Protein AF-A0A9J5WPG2-F1 (afdb_monomer_lite)

InterPro domains:
  IPR036691 Endonuclease/exonuclease/phosphatase superfamily [SSF56219] (7-131)

Foldseek 3Di:
DKDWDKDDDDPPDDIDIDIDRPVFWDKDWDDDDPFKTWIWIAGPVDRDIDIDIDGRADPDPVRCLVVLQVLQQVLCVVVVHPRGDQPPPDDPSPVSSCVNSVWDQDDDDDDPADDFDDPVRPDGHHDDTDTDDDDPPDPPDDD

Sequence (143 aa):
MGKGVAFGSVGSSGGILILWDKRVWEGELVESGEQCITCKLTCLDQNLTWYLTIVYAKCKRMERRDLWCELGAMRSLCEGKNKLFINQWGMPEFSNCIEEVELIDPPFFGQSFTWRRGENHTTTSRIDRIMLFFSMGGTLHPH

Organism: Solanum commersonii (NCBI:txid4109)

Structure (mmCIF, N/CA/C/O backbone):
data_AF-A0A9J5WPG2-F1
#
_entry.id   AF-A0A9J5WPG2-F1
#
loop_
_atom_site.group_PDB
_atom_site.id
_atom_site.type_symbol
_atom_site.label_atom_id
_atom_site.label_alt_id
_atom_site.label_comp_id
_atom_site.label_asym_id
_atom_site.label_entity_id
_atom_site.label_seq_id
_atom_site.pdbx_PDB_ins_code
_atom_site.Cartn_x
_atom_site.Cartn_y
_atom_site.Cartn_z
_atom_site.occupancy
_atom_site.B_iso_or_equiv
_atom_site.auth_seq_id
_atom_site.auth_comp_id
_atom_site.auth_asym_id
_atom_site.auth_atom_id
_atom_site.pdbx_PDB_model_num
ATOM 1 N N . MET A 1 1 ? -22.901 -10.376 0.281 1.00 55.12 1 MET A N 1
ATOM 2 C CA . MET A 1 1 ? -22.510 -9.498 -0.846 1.00 55.12 1 MET A CA 1
ATOM 3 C C . MET A 1 1 ? -21.309 -8.689 -0.386 1.00 55.12 1 MET A C 1
ATOM 5 O O . MET A 1 1 ? -21.449 -8.028 0.635 1.00 55.12 1 MET A O 1
ATOM 9 N N . GLY A 1 2 ? -20.149 -8.825 -1.034 1.00 76.75 2 GLY A N 1
ATOM 10 C CA . GLY A 1 2 ? -18.912 -8.142 -0.626 1.00 76.75 2 GLY A CA 1
ATOM 11 C C . GLY A 1 2 ? -18.973 -6.621 -0.816 1.00 76.75 2 GLY A C 1
ATOM 12 O O . GLY A 1 2 ? -19.859 -6.121 -1.512 1.00 76.75 2 GLY A O 1
ATOM 13 N N . LYS A 1 3 ? -18.054 -5.900 -0.171 1.00 85.31 3 LYS A N 1
ATOM 14 C CA . LYS A 1 3 ? -17.727 -4.489 -0.447 1.00 85.31 3 LYS A CA 1
ATOM 15 C C . LYS A 1 3 ? -16.276 -4.419 -0.935 1.00 85.31 3 LYS A C 1
ATOM 17 O O . LYS A 1 3 ? -15.525 -5.377 -0.753 1.00 85.31 3 LYS A O 1
ATOM 22 N N . GLY A 1 4 ? -15.899 -3.322 -1.580 1.00 82.06 4 GLY A N 1
ATOM 23 C CA . GLY A 1 4 ? -14.547 -3.175 -2.097 1.00 82.06 4 GLY A CA 1
ATOM 24 C C . GLY A 1 4 ? -14.185 -1.760 -2.510 1.00 82.06 4 GLY A C 1
ATOM 25 O O . GLY A 1 4 ? -15.064 -0.926 -2.721 1.00 82.06 4 GLY A O 1
ATOM 26 N N . VAL A 1 5 ? -12.882 -1.535 -2.655 1.00 80.50 5 VAL A N 1
ATOM 27 C CA . VAL A 1 5 ? -12.272 -0.332 -3.231 1.00 80.50 5 VAL A CA 1
ATOM 28 C C . VAL A 1 5 ? -11.427 -0.767 -4.417 1.00 80.50 5 VAL A C 1
ATOM 30 O O . VAL A 1 5 ? -10.669 -1.732 -4.329 1.00 80.50 5 VAL A O 1
ATOM 33 N N . ALA A 1 6 ? -11.569 -0.061 -5.532 1.00 77.25 6 ALA A N 1
ATOM 34 C CA . ALA A 1 6 ? -10.796 -0.290 -6.740 1.00 77.25 6 ALA A CA 1
ATOM 35 C C . ALA A 1 6 ? -10.045 0.986 -7.111 1.00 77.25 6 ALA A C 1
ATOM 37 O O . ALA A 1 6 ? -10.608 2.077 -7.026 1.00 77.25 6 ALA A O 1
ATOM 38 N N . PHE A 1 7 ? -8.813 0.837 -7.581 1.00 73.25 7 PHE A N 1
ATOM 39 C CA . PHE A 1 7 ? -8.094 1.899 -8.266 1.00 73.25 7 PHE A CA 1
ATOM 40 C C . PHE A 1 7 ? -8.019 1.567 -9.750 1.00 73.25 7 PHE A C 1
ATOM 42 O O . PHE A 1 7 ? -7.533 0.502 -10.149 1.00 73.25 7 PHE A O 1
ATOM 49 N N . GLY A 1 8 ? -8.576 2.473 -10.552 1.00 59.66 8 GLY A N 1
ATOM 50 C CA . GLY A 1 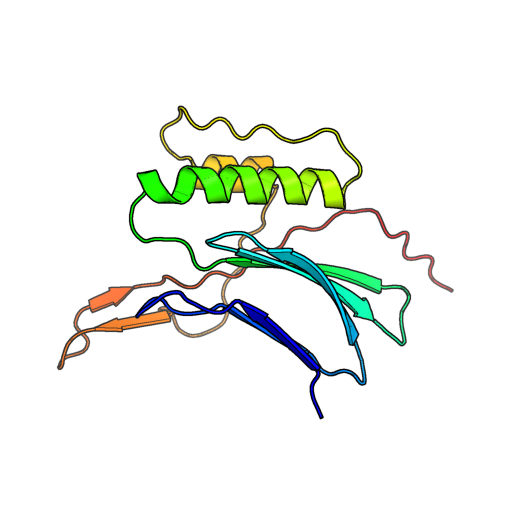8 ? -8.612 2.355 -12.001 1.00 59.66 8 GLY A CA 1
ATOM 51 C C . GLY A 1 8 ? -7.230 2.562 -12.604 1.00 59.66 8 GLY A C 1
ATOM 52 O O . GLY A 1 8 ? -6.426 3.348 -12.110 1.00 59.66 8 GLY A O 1
ATOM 53 N N . SER A 1 9 ? -6.960 1.857 -13.691 1.00 59.91 9 SER A N 1
ATOM 54 C CA . SER A 1 9 ? -5.743 2.026 -14.466 1.00 59.91 9 SER A CA 1
ATOM 55 C C . SER A 1 9 ? -5.929 3.018 -15.614 1.00 59.91 9 SER A C 1
ATOM 57 O O . SER A 1 9 ? -7.028 3.185 -16.146 1.00 59.91 9 SER A O 1
ATOM 59 N N . VAL A 1 10 ? -4.840 3.675 -16.024 1.00 57.34 10 VAL A N 1
ATOM 60 C CA . VAL A 1 10 ? -4.807 4.472 -17.259 1.00 57.34 10 VAL A CA 1
ATOM 61 C C . VAL A 1 10 ? -4.184 3.610 -18.359 1.00 57.34 10 VAL A C 1
ATOM 63 O O . VAL A 1 10 ? -3.008 3.239 -18.291 1.00 57.34 10 VAL A O 1
ATOM 66 N N . GLY A 1 11 ? -4.975 3.262 -19.376 1.00 62.22 11 GLY A N 1
ATOM 67 C CA . GLY A 1 11 ? -4.542 2.416 -20.496 1.00 62.22 11 GLY A CA 1
ATOM 68 C C . GLY A 1 11 ? -4.475 0.921 -20.145 1.00 62.22 11 GLY A C 1
ATOM 69 O O . GLY A 1 11 ? -5.355 0.398 -19.475 1.00 62.22 11 GLY A O 1
ATOM 70 N N . SER A 1 12 ? -3.437 0.215 -20.609 1.00 50.12 12 SER A N 1
ATOM 71 C CA . SER A 1 12 ? -3.246 -1.241 -20.424 1.00 50.12 12 SER A CA 1
ATOM 72 C C . SER A 1 12 ? -2.613 -1.639 -19.081 1.00 50.12 12 SER A C 1
ATOM 74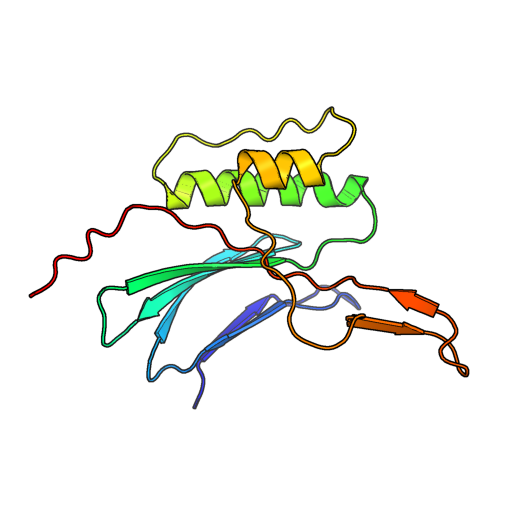 O O . SER A 1 12 ? -2.180 -2.781 -18.917 1.00 50.12 12 SER A O 1
ATOM 76 N N . SER A 1 13 ? -2.480 -0.702 -18.140 1.00 59.81 13 SER A N 1
ATOM 77 C CA . SER A 1 13 ? -1.914 -0.981 -16.819 1.00 59.81 13 SER A CA 1
ATOM 78 C C . SER A 1 13 ? -2.924 -1.778 -15.974 1.00 59.81 13 SER A C 1
ATOM 80 O O . SER A 1 13 ? -4.132 -1.616 -16.114 1.00 59.81 13 SER A O 1
ATOM 82 N N . GLY A 1 14 ? -2.458 -2.728 -15.161 1.00 66.50 14 GLY A N 1
ATOM 83 C CA . GLY A 1 14 ? -3.323 -3.474 -14.240 1.00 66.50 14 GLY A CA 1
ATOM 84 C C . GLY A 1 14 ? -3.768 -2.576 -13.083 1.00 66.50 14 GLY A C 1
ATOM 85 O O . GLY A 1 14 ? -2.968 -1.785 -12.595 1.00 66.50 14 GLY A O 1
ATOM 86 N N . GLY A 1 15 ? -5.035 -2.667 -12.675 1.00 76.69 15 GLY A N 1
ATOM 87 C CA . GLY A 1 15 ? -5.567 -1.951 -11.510 1.00 76.69 15 GLY A CA 1
ATOM 88 C C . GLY A 1 15 ? -5.456 -2.774 -10.226 1.00 76.69 15 GLY A C 1
ATOM 89 O O . GLY A 1 15 ? -5.344 -4.001 -10.272 1.00 76.69 15 GLY A O 1
ATOM 90 N N . ILE A 1 16 ? -5.520 -2.103 -9.076 1.00 82.44 16 ILE A N 1
ATOM 91 C CA . ILE A 1 16 ? -5.552 -2.755 -7.762 1.00 82.44 16 ILE A CA 1
ATOM 92 C C . ILE A 1 16 ? -7.006 -2.803 -7.280 1.00 82.44 16 ILE A C 1
ATOM 94 O O . ILE A 1 16 ? -7.712 -1.795 -7.302 1.00 82.44 16 ILE A O 1
ATOM 98 N N . LEU A 1 17 ? -7.452 -3.977 -6.832 1.00 82.88 17 LEU A N 1
ATOM 99 C CA . LEU A 1 17 ? -8.781 -4.190 -6.262 1.00 82.88 17 LEU A CA 1
ATOM 100 C C . LEU A 1 17 ? -8.652 -4.811 -4.871 1.00 82.88 17 LEU A C 1
ATOM 102 O O . LEU A 1 17 ? -8.034 -5.861 -4.710 1.00 82.88 17 LEU A O 1
ATOM 106 N N . ILE A 1 18 ? -9.291 -4.185 -3.886 1.00 84.62 18 ILE A N 1
ATOM 107 C CA . ILE A 1 18 ? -9.411 -4.690 -2.520 1.00 84.62 18 ILE A CA 1
ATOM 108 C C . ILE A 1 18 ? -10.875 -5.044 -2.285 1.00 84.62 18 ILE A C 1
ATOM 110 O O . ILE A 1 18 ? -11.755 -4.198 -2.434 1.00 84.62 18 ILE A O 1
ATOM 114 N N . LEU A 1 19 ? -11.138 -6.298 -1.922 1.00 87.56 19 LEU A N 1
ATOM 115 C CA . LEU A 1 19 ? -12.471 -6.803 -1.593 1.00 87.56 19 LEU A CA 1
ATOM 116 C C . LEU A 1 19 ? -12.482 -7.330 -0.163 1.00 87.56 19 LEU A C 1
ATOM 118 O O . LEU A 1 19 ? -11.529 -7.974 0.271 1.00 87.56 19 LEU A O 1
ATOM 122 N N . TRP A 1 20 ? -13.588 -7.119 0.541 1.00 89.50 20 TRP A N 1
ATOM 123 C CA . TRP A 1 20 ? -13.795 -7.666 1.877 1.00 89.50 20 TRP A CA 1
ATOM 124 C C . TRP A 1 20 ? -15.249 -8.089 2.105 1.00 89.50 20 TRP A C 1
ATOM 126 O O . TRP A 1 20 ? -16.190 -7.645 1.429 1.00 89.50 20 TRP A O 1
ATOM 136 N N . ASP A 1 21 ? -15.446 -8.973 3.084 1.00 90.62 21 ASP A N 1
ATOM 137 C CA . ASP A 1 21 ? -16.780 -9.344 3.538 1.00 90.62 21 ASP A CA 1
ATOM 138 C C . ASP A 1 21 ? -17.341 -8.255 4.453 1.00 90.62 21 ASP A C 1
ATOM 140 O O . ASP A 1 21 ? -16.947 -8.127 5.611 1.00 90.62 21 ASP A O 1
ATOM 144 N N . LYS A 1 22 ? -18.312 -7.498 3.937 1.00 91.75 22 LYS A N 1
ATOM 145 C CA . LYS A 1 22 ? -18.975 -6.405 4.662 1.00 91.75 22 LYS A CA 1
ATOM 146 C C . LYS A 1 22 ? -19.729 -6.837 5.923 1.00 91.75 22 LYS A C 1
ATOM 148 O O . LYS A 1 22 ? -20.245 -5.979 6.625 1.00 91.75 22 LYS A O 1
ATOM 153 N N . ARG A 1 23 ? -19.904 -8.145 6.134 1.00 91.38 23 ARG A N 1
ATOM 154 C CA . ARG A 1 23 ? -20.523 -8.702 7.344 1.00 91.38 23 ARG A CA 1
ATOM 155 C C . ARG A 1 23 ? -19.549 -8.772 8.513 1.00 91.38 23 ARG A C 1
ATOM 157 O O . ARG A 1 23 ? -20.003 -8.877 9.638 1.00 91.38 23 ARG A O 1
ATOM 164 N N . VAL A 1 24 ? -18.248 -8.754 8.228 1.00 90.75 24 VAL A N 1
ATOM 165 C CA . VAL A 1 24 ? -17.182 -8.909 9.226 1.00 90.75 24 VAL A CA 1
ATOM 166 C C . VAL A 1 24 ? -16.330 -7.648 9.303 1.00 90.75 24 VAL A C 1
ATOM 168 O O . VAL A 1 24 ? -15.881 -7.283 10.382 1.00 90.75 24 VAL A O 1
ATOM 171 N N . TRP A 1 25 ? -16.134 -6.962 8.174 1.00 91.44 25 TRP A N 1
ATOM 172 C CA . TRP A 1 25 ? -15.233 -5.820 8.072 1.00 91.44 25 TRP A CA 1
ATOM 173 C C . TRP A 1 25 ? -15.924 -4.585 7.502 1.00 91.44 25 TRP A C 1
ATOM 175 O O . TRP A 1 25 ? -16.615 -4.638 6.478 1.00 91.44 25 TRP A O 1
ATOM 185 N N . GLU A 1 26 ? -15.657 -3.447 8.123 1.00 91.75 26 GLU A N 1
ATOM 186 C CA . GLU A 1 26 ? -15.829 -2.130 7.533 1.00 91.75 26 GLU A CA 1
ATOM 187 C C . GLU A 1 26 ? -14.498 -1.666 6.943 1.00 91.75 26 GLU A C 1
ATOM 189 O O . GLU A 1 26 ? -13.463 -1.762 7.594 1.00 91.75 26 GLU A O 1
ATOM 194 N N . GLY A 1 27 ? -14.519 -1.208 5.691 1.00 90.06 27 GLY A N 1
ATOM 195 C CA . GLY A 1 27 ? -13.318 -0.781 4.982 1.00 90.06 27 GLY A CA 1
ATOM 196 C C . GLY A 1 27 ? -13.406 0.676 4.561 1.00 90.06 27 GLY A C 1
ATOM 197 O O . GLY A 1 27 ? -14.414 1.096 3.991 1.00 90.06 27 GLY A O 1
ATOM 198 N N . GLU A 1 28 ? -12.335 1.415 4.818 1.00 90.88 28 GLU A N 1
ATOM 199 C CA . GLU A 1 28 ? -12.167 2.833 4.515 1.00 90.88 28 GLU A CA 1
ATOM 200 C C . GLU A 1 28 ? -10.893 3.015 3.679 1.00 90.88 28 GLU A C 1
ATOM 202 O O . GLU A 1 28 ? -9.834 2.487 4.021 1.00 90.88 28 GLU A O 1
ATOM 207 N N . LEU A 1 29 ? -10.983 3.732 2.557 1.00 89.75 29 LEU A N 1
ATOM 208 C CA . LEU A 1 29 ? -9.801 4.120 1.786 1.00 89.75 29 LEU A CA 1
ATOM 209 C C . LEU A 1 29 ? -9.034 5.186 2.572 1.00 89.75 29 LEU A C 1
ATOM 211 O O . LEU A 1 29 ? -9.596 6.230 2.884 1.00 89.75 29 LEU A O 1
ATOM 215 N N . VAL A 1 30 ? -7.762 4.918 2.862 1.00 88.50 30 VAL A N 1
ATOM 216 C CA . VAL A 1 30 ? -6.886 5.847 3.589 1.00 88.50 30 VAL A CA 1
ATOM 217 C C . VAL A 1 30 ? -6.033 6.636 2.612 1.00 88.50 30 VAL A C 1
ATOM 219 O O . VAL A 1 30 ? -6.002 7.855 2.683 1.00 88.50 30 VAL A O 1
ATOM 222 N N . GLU A 1 31 ? -5.375 5.937 1.688 1.00 85.69 31 GLU A N 1
ATOM 223 C CA . GLU A 1 31 ? -4.449 6.538 0.729 1.00 85.69 31 GLU A CA 1
ATOM 224 C C . GLU A 1 31 ? -4.505 5.767 -0.594 1.00 85.69 31 GLU A C 1
ATOM 226 O O . GLU A 1 31 ? -4.615 4.536 -0.605 1.00 85.69 31 GLU A O 1
ATOM 231 N N . SER A 1 32 ? -4.392 6.477 -1.715 1.00 86.19 32 SER A N 1
ATOM 232 C CA . SER A 1 32 ? -4.196 5.877 -3.037 1.00 86.19 32 SER A CA 1
ATOM 233 C C . SER A 1 32 ? -2.998 6.518 -3.730 1.00 86.19 32 SER A C 1
ATOM 235 O O . SER A 1 32 ? -3.041 7.707 -4.049 1.00 86.19 32 SER A O 1
ATOM 237 N N . GLY A 1 33 ? -1.963 5.722 -3.981 1.00 82.94 33 GLY A N 1
ATOM 238 C CA . GLY A 1 33 ? -0.801 6.088 -4.783 1.00 82.94 33 GLY A CA 1
ATOM 239 C C . GLY A 1 33 ? -0.875 5.504 -6.194 1.00 82.94 33 GLY A C 1
ATOM 240 O O . GLY A 1 33 ? -1.806 4.784 -6.554 1.00 82.94 33 GLY A O 1
ATOM 241 N N . GLU A 1 34 ? 0.143 5.774 -7.010 1.00 83.25 34 GLU A N 1
ATOM 242 C CA . GLU A 1 34 ? 0.202 5.248 -8.386 1.00 83.25 34 GLU A CA 1
ATOM 243 C C . GLU A 1 34 ? 0.450 3.727 -8.417 1.00 83.25 34 GLU A C 1
ATOM 245 O O . GLU A 1 34 ? 0.038 3.026 -9.341 1.00 83.25 34 GLU A O 1
ATOM 250 N N . GLN A 1 35 ? 1.154 3.217 -7.405 1.00 84.81 35 GLN A N 1
ATOM 251 C CA . GLN A 1 35 ? 1.593 1.823 -7.305 1.00 84.81 35 GLN A CA 1
ATOM 252 C C . GLN A 1 35 ? 1.059 1.128 -6.052 1.00 84.81 35 GLN A C 1
ATOM 254 O O . GLN A 1 35 ? 1.396 -0.035 -5.823 1.00 84.81 35 GLN A O 1
ATOM 259 N N . CYS A 1 36 ? 0.253 1.804 -5.228 1.00 85.75 36 CYS A N 1
ATOM 260 C CA . CYS A 1 36 ? -0.307 1.217 -4.019 1.00 85.75 36 CYS A CA 1
ATOM 261 C C . CYS A 1 36 ? -1.686 1.780 -3.647 1.00 85.75 36 CYS A C 1
ATOM 263 O O . CYS A 1 36 ? -2.031 2.907 -3.983 1.00 85.75 36 CYS A O 1
ATOM 265 N N . ILE A 1 37 ? -2.478 0.988 -2.926 1.00 86.88 37 ILE A N 1
ATOM 266 C CA . ILE A 1 37 ? -3.690 1.437 -2.230 1.00 86.88 37 ILE A CA 1
ATOM 267 C C . ILE A 1 37 ? -3.563 1.014 -0.778 1.00 86.88 37 ILE A C 1
ATOM 269 O O . ILE A 1 37 ? -3.272 -0.153 -0.519 1.00 86.88 37 ILE A O 1
ATOM 273 N N . THR A 1 38 ? -3.863 1.916 0.152 1.00 87.19 38 THR A N 1
ATOM 274 C CA . THR A 1 38 ? -4.012 1.580 1.566 1.00 87.19 38 THR A CA 1
ATOM 275 C C . THR A 1 38 ? -5.456 1.727 2.020 1.00 87.19 38 THR A C 1
ATOM 277 O O . THR A 1 38 ? -6.049 2.799 1.912 1.00 87.19 38 THR A O 1
ATOM 280 N N . CYS A 1 39 ? -6.011 0.655 2.580 1.00 89.44 39 CYS A N 1
ATOM 281 C CA . CYS A 1 39 ? -7.322 0.644 3.214 1.00 89.44 39 CYS A CA 1
ATOM 282 C C . CYS A 1 39 ? -7.200 0.337 4.705 1.00 89.44 39 CYS A C 1
ATOM 284 O O . CYS A 1 39 ? -6.471 -0.565 5.107 1.00 89.44 39 CYS A O 1
ATOM 286 N N . LYS A 1 40 ? -7.972 1.042 5.523 1.00 89.12 40 LYS A N 1
ATOM 287 C CA . LYS A 1 40 ? -8.221 0.688 6.916 1.00 89.12 40 LYS A CA 1
ATOM 288 C C . LYS A 1 40 ? -9.383 -0.297 6.957 1.00 89.12 40 LYS A C 1
ATOM 290 O O . LYS A 1 40 ? -10.433 -0.026 6.385 1.00 89.12 40 LYS A O 1
ATOM 295 N N . LEU A 1 41 ? -9.186 -1.435 7.607 1.00 89.06 41 LEU A N 1
ATOM 296 C CA . LEU A 1 41 ? -10.186 -2.475 7.815 1.00 89.06 41 LEU A CA 1
ATOM 297 C C . LEU A 1 41 ? -10.472 -2.584 9.312 1.00 89.06 41 LEU A C 1
ATOM 299 O O . LEU A 1 41 ? -9.595 -2.950 10.090 1.00 89.06 41 LEU A O 1
ATOM 303 N N . THR A 1 42 ? -11.701 -2.286 9.710 1.00 90.75 42 THR A N 1
ATOM 304 C CA . THR A 1 42 ? -12.171 -2.375 11.095 1.00 90.75 42 THR A CA 1
ATOM 305 C C . THR A 1 42 ? -13.115 -3.562 11.216 1.00 90.75 42 THR A C 1
ATOM 307 O O . THR A 1 42 ? -14.066 -3.678 10.442 1.00 90.75 42 THR A O 1
ATOM 310 N N . CYS A 1 43 ? -12.849 -4.469 12.152 1.00 90.44 43 CYS A N 1
ATOM 311 C CA . CYS A 1 43 ? -13.749 -5.581 12.426 1.00 90.44 43 CYS A CA 1
ATOM 312 C C . CYS A 1 43 ? -15.040 -5.040 13.057 1.00 90.44 43 CYS A C 1
ATOM 314 O O . CYS A 1 43 ? -14.997 -4.149 13.901 1.00 90.44 43 CYS A O 1
ATOM 316 N N . LEU A 1 44 ? -16.195 -5.553 12.638 1.00 88.75 44 LEU A N 1
ATOM 317 C CA . LEU A 1 44 ? -17.487 -5.118 13.178 1.00 88.75 44 LEU A CA 1
ATOM 318 C C . LEU A 1 44 ? -17.745 -5.691 14.577 1.00 88.75 44 LEU A C 1
ATOM 320 O O . LEU A 1 44 ? -18.346 -5.024 15.416 1.00 88.75 44 LEU A O 1
ATOM 324 N N . ASP A 1 45 ? -17.262 -6.909 14.828 1.00 87.50 45 ASP A N 1
ATOM 325 C CA . ASP A 1 45 ? -17.531 -7.658 16.062 1.00 87.50 45 ASP A CA 1
ATOM 326 C C . ASP A 1 45 ? -16.412 -7.519 17.105 1.00 87.50 45 ASP A C 1
ATOM 328 O O . ASP A 1 45 ? -16.570 -7.889 18.267 1.00 87.50 45 ASP A O 1
ATOM 332 N N . GLN A 1 46 ? -15.252 -7.012 16.692 1.00 77.88 46 GLN A N 1
ATOM 333 C CA . GLN A 1 46 ? -14.079 -6.828 17.540 1.00 77.88 46 GLN A CA 1
ATOM 334 C C . GLN A 1 46 ? -13.584 -5.403 17.349 1.00 77.88 46 GLN A C 1
ATOM 336 O O . GLN A 1 46 ? -13.547 -4.924 16.222 1.00 77.88 46 GLN A O 1
ATOM 341 N N . ASN A 1 47 ? -13.115 -4.736 18.405 1.00 76.75 47 ASN A N 1
ATOM 342 C CA . ASN A 1 47 ? -12.469 -3.422 18.280 1.00 76.75 47 ASN A CA 1
ATOM 343 C C . ASN A 1 47 ? -11.042 -3.543 17.695 1.00 76.75 47 ASN A C 1
ATOM 345 O O . ASN A 1 47 ? -10.077 -2.987 18.214 1.00 76.75 47 ASN A O 1
ATOM 349 N N . LEU A 1 48 ? -10.905 -4.359 16.648 1.00 84.56 48 LEU A N 1
ATOM 350 C CA . LEU A 1 48 ? -9.674 -4.704 15.967 1.00 84.56 48 LEU A CA 1
ATOM 351 C C . LEU A 1 48 ? -9.640 -3.969 14.632 1.00 84.56 48 LEU A C 1
ATOM 353 O O . LEU A 1 48 ? -10.526 -4.132 13.795 1.00 84.56 48 LEU A O 1
ATOM 357 N N . THR A 1 49 ? -8.601 -3.165 14.438 1.00 84.56 49 THR A N 1
ATOM 358 C CA . THR A 1 49 ? -8.387 -2.388 13.216 1.00 84.56 49 THR A CA 1
ATOM 359 C C . THR A 1 49 ? -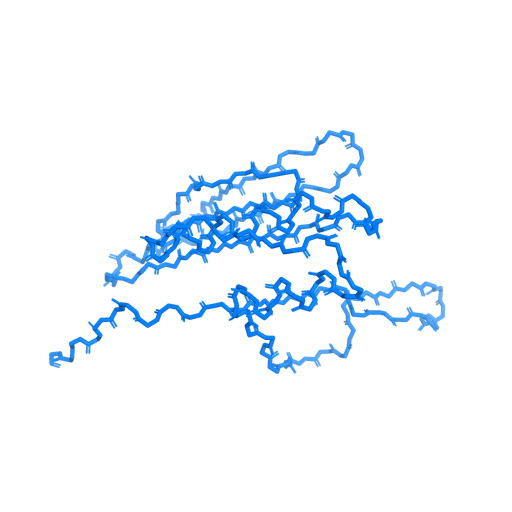7.054 -2.765 12.590 1.00 84.56 49 THR A C 1
ATOM 361 O O . THR A 1 49 ? -6.040 -2.819 13.285 1.00 84.56 49 THR A O 1
ATOM 364 N N . TRP A 1 50 ? -7.052 -2.979 11.277 1.00 82.75 50 TRP A N 1
ATOM 365 C CA . TRP A 1 50 ? -5.870 -3.239 10.460 1.00 82.75 50 TRP A CA 1
ATOM 366 C C . TRP A 1 50 ? -5.729 -2.178 9.371 1.00 82.75 50 TRP A C 1
ATOM 368 O O . TRP A 1 50 ? -6.722 -1.680 8.850 1.00 82.75 50 TRP A O 1
ATOM 378 N N . TYR A 1 51 ? -4.494 -1.874 8.983 1.00 84.94 51 TYR A N 1
ATOM 379 C CA . TYR A 1 51 ? -4.205 -1.139 7.754 1.00 84.94 51 TYR A CA 1
ATOM 380 C C . TYR A 1 51 ? -3.642 -2.127 6.733 1.00 84.94 51 TYR A C 1
ATOM 382 O O . TYR A 1 51 ? -2.664 -2.820 7.005 1.00 84.94 51 TYR A O 1
ATOM 390 N N . LEU A 1 52 ? -4.291 -2.218 5.577 1.00 84.38 52 LEU A N 1
ATOM 391 C CA . LEU A 1 52 ? -3.922 -3.088 4.470 1.00 84.38 52 LEU A CA 1
ATOM 392 C C . LEU A 1 52 ? -3.437 -2.237 3.301 1.00 84.38 52 LEU A C 1
ATOM 394 O O . LEU A 1 52 ? -4.242 -1.565 2.657 1.00 84.38 52 LEU A O 1
ATOM 398 N N . THR A 1 53 ? -2.145 -2.318 2.998 1.00 84.50 53 THR A N 1
ATOM 399 C CA . THR A 1 53 ? -1.561 -1.709 1.800 1.00 84.50 53 THR A CA 1
ATOM 400 C C . THR A 1 53 ? -1.326 -2.777 0.738 1.00 84.50 53 THR A C 1
ATOM 402 O O . THR A 1 53 ? -0.524 -3.689 0.932 1.00 84.50 53 THR A O 1
ATOM 405 N N . ILE A 1 54 ? -2.014 -2.671 -0.398 1.00 83.56 54 ILE A N 1
ATOM 406 C CA . ILE A 1 54 ? -1.762 -3.504 -1.575 1.00 83.56 54 ILE A CA 1
ATOM 407 C C . ILE A 1 54 ? -0.872 -2.730 -2.536 1.00 83.56 54 ILE A C 1
ATOM 409 O O . ILE A 1 54 ? -1.159 -1.580 -2.857 1.00 83.56 54 ILE A O 1
ATOM 413 N N . VAL A 1 55 ? 0.196 -3.371 -3.006 1.00 83.94 55 VAL A N 1
ATOM 414 C CA . VAL A 1 55 ? 1.206 -2.768 -3.878 1.00 83.94 55 VAL A CA 1
ATOM 415 C C . VAL A 1 55 ? 1.254 -3.514 -5.206 1.00 83.94 55 VAL A C 1
ATOM 417 O O . VAL A 1 55 ? 1.409 -4.732 -5.237 1.00 83.94 55 VAL A O 1
ATOM 420 N N . TYR A 1 56 ? 1.197 -2.772 -6.306 1.00 82.19 56 TYR A N 1
ATOM 421 C CA . TYR A 1 56 ? 1.502 -3.246 -7.650 1.00 82.19 56 TYR A CA 1
ATOM 422 C C . TYR A 1 56 ? 2.688 -2.445 -8.195 1.00 82.19 56 TYR A C 1
ATOM 424 O O . TYR A 1 56 ? 2.543 -1.458 -8.917 1.00 82.19 56 TYR A O 1
ATOM 432 N N . ALA A 1 57 ? 3.890 -2.838 -7.771 1.00 83.56 57 ALA A N 1
ATOM 433 C CA . ALA A 1 57 ? 5.111 -2.103 -8.067 1.00 83.56 57 ALA A CA 1
ATOM 434 C C . ALA A 1 57 ? 5.492 -2.202 -9.554 1.00 83.56 57 ALA A C 1
ATOM 436 O O . ALA A 1 57 ? 5.523 -3.287 -10.140 1.00 83.56 57 ALA A O 1
ATOM 437 N N . LYS A 1 58 ? 5.869 -1.071 -10.154 1.00 82.50 58 LYS A N 1
ATOM 438 C CA . LYS A 1 58 ? 6.411 -0.996 -11.512 1.00 82.50 58 LYS A CA 1
ATOM 439 C C . LYS A 1 58 ? 7.702 -1.802 -11.618 1.00 82.50 58 LYS A C 1
ATOM 441 O O . LYS A 1 58 ? 8.518 -1.865 -10.696 1.00 82.50 58 LYS A O 1
ATOM 446 N N . CYS A 1 59 ? 7.930 -2.387 -12.792 1.00 79.31 59 CYS A N 1
ATOM 447 C CA . CYS A 1 59 ? 9.088 -3.249 -13.019 1.00 79.31 59 CYS A CA 1
ATOM 448 C C . CYS A 1 59 ? 10.425 -2.490 -12.961 1.00 79.31 59 CYS A C 1
ATOM 450 O O . CYS A 1 59 ? 11.447 -3.078 -12.600 1.00 79.31 59 CYS A O 1
ATOM 452 N N . LYS A 1 60 ? 10.458 -1.197 -13.318 1.00 79.00 60 LYS A N 1
ATOM 453 C CA . LYS A 1 60 ? 11.709 -0.428 -13.330 1.00 79.00 60 LYS A CA 1
ATOM 454 C C . LYS A 1 60 ? 12.022 0.119 -11.943 1.00 79.00 60 LYS A C 1
ATOM 456 O O . LYS A 1 60 ? 11.210 0.791 -11.319 1.00 79.00 60 LYS A O 1
ATOM 461 N N . ARG A 1 61 ? 13.260 -0.094 -11.485 1.00 75.94 61 ARG A N 1
ATOM 462 C CA . ARG A 1 61 ? 13.768 0.400 -10.190 1.00 75.94 61 ARG A CA 1
ATOM 463 C C . ARG A 1 61 ? 13.559 1.904 -9.993 1.00 75.94 61 ARG A C 1
ATOM 465 O O . ARG A 1 61 ? 13.077 2.294 -8.940 1.00 75.94 61 ARG A O 1
ATOM 472 N N . MET A 1 62 ? 13.864 2.715 -11.005 1.00 78.44 62 MET A N 1
ATOM 473 C CA . MET A 1 62 ? 13.725 4.175 -10.923 1.00 78.44 62 MET A CA 1
ATOM 474 C C . MET A 1 62 ? 12.280 4.624 -10.688 1.00 78.44 62 MET A C 1
ATOM 476 O O . MET A 1 62 ? 12.061 5.600 -9.985 1.00 78.44 62 MET A O 1
ATOM 480 N N . GLU A 1 63 ? 11.305 3.887 -11.223 1.00 82.00 63 GLU A N 1
ATOM 481 C CA . GLU A 1 63 ? 9.881 4.210 -11.093 1.00 82.00 63 GLU A CA 1
ATOM 482 C C . GLU A 1 63 ? 9.308 3.786 -9.725 1.00 82.00 63 GLU A C 1
ATOM 484 O O . GLU A 1 63 ? 8.210 4.194 -9.370 1.00 82.00 63 GLU A O 1
ATOM 489 N N . ARG A 1 64 ? 10.043 2.990 -8.932 1.00 82.31 64 ARG A N 1
ATOM 490 C CA . ARG A 1 64 ? 9.628 2.551 -7.586 1.00 82.31 64 ARG A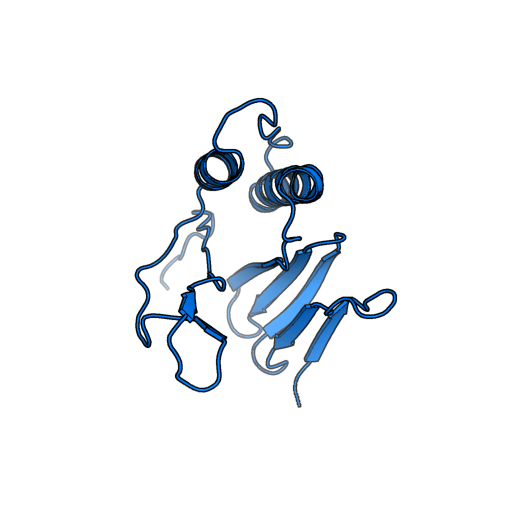 CA 1
ATOM 491 C C . ARG A 1 64 ? 10.028 3.519 -6.468 1.00 82.31 64 ARG A C 1
ATOM 493 O O . ARG A 1 64 ? 9.671 3.284 -5.322 1.00 82.31 64 ARG A O 1
ATOM 500 N N . ARG A 1 65 ? 10.777 4.587 -6.765 1.00 81.31 65 ARG A N 1
ATOM 501 C CA . ARG A 1 65 ? 11.258 5.526 -5.732 1.00 81.31 65 ARG A CA 1
ATOM 502 C C . ARG A 1 65 ? 10.109 6.195 -4.979 1.00 81.31 65 ARG A C 1
ATOM 504 O O . ARG A 1 65 ? 10.167 6.285 -3.756 1.00 81.31 65 ARG A O 1
ATOM 511 N N . ASP A 1 66 ? 9.066 6.589 -5.702 1.00 80.94 66 ASP A N 1
ATOM 512 C CA . ASP A 1 66 ? 7.894 7.242 -5.114 1.00 80.94 66 ASP A CA 1
ATOM 513 C C . ASP A 1 66 ? 7.099 6.276 -4.227 1.00 80.94 66 ASP A C 1
ATOM 515 O O . ASP A 1 66 ? 6.730 6.636 -3.112 1.00 80.94 66 ASP A O 1
ATOM 519 N N . LEU A 1 67 ? 6.972 5.010 -4.647 1.00 82.81 67 LEU A N 1
ATOM 520 C CA . LEU A 1 67 ? 6.361 3.943 -3.848 1.00 82.81 67 LEU A CA 1
ATOM 521 C C . LEU A 1 67 ? 7.037 3.792 -2.474 1.00 82.81 67 LEU A C 1
ATOM 523 O O . LEU A 1 67 ? 6.353 3.625 -1.469 1.00 82.81 67 LEU A O 1
ATOM 527 N N . TRP A 1 68 ? 8.368 3.871 -2.391 1.00 82.62 68 TRP A N 1
ATOM 528 C CA . TRP A 1 68 ? 9.063 3.777 -1.100 1.00 82.62 68 TRP A CA 1
ATOM 529 C C . TRP A 1 68 ? 8.710 4.948 -0.177 1.00 82.62 68 TRP A C 1
ATOM 531 O O . TRP A 1 68 ? 8.451 4.748 1.007 1.00 82.62 68 TRP A O 1
ATOM 541 N N . CYS A 1 69 ? 8.615 6.165 -0.714 1.00 78.81 69 CYS A N 1
ATOM 542 C CA . CYS A 1 69 ? 8.156 7.312 0.067 1.00 78.81 69 CYS A CA 1
ATOM 543 C C . CYS A 1 69 ? 6.707 7.172 0.546 1.00 78.81 69 CYS A C 1
ATOM 545 O O . CYS A 1 69 ? 6.418 7.547 1.683 1.00 78.81 69 CYS A O 1
ATOM 547 N N . GLU A 1 70 ? 5.816 6.639 -0.292 1.00 82.00 70 GLU A N 1
ATOM 548 C CA . GLU A 1 70 ? 4.422 6.359 0.073 1.00 82.00 70 GLU A CA 1
ATOM 549 C C . GLU A 1 70 ? 4.348 5.347 1.231 1.00 82.00 70 GLU A C 1
ATOM 551 O O . GLU A 1 70 ? 3.679 5.602 2.234 1.00 82.00 70 GLU A O 1
ATOM 556 N N . LEU A 1 71 ? 5.101 4.242 1.157 1.00 81.69 71 LEU A N 1
ATOM 557 C CA . LEU A 1 71 ? 5.132 3.225 2.217 1.00 81.69 71 LEU A CA 1
ATOM 558 C C . LEU A 1 71 ? 5.699 3.765 3.540 1.00 81.69 71 LEU A C 1
ATOM 560 O O . LEU A 1 71 ? 5.135 3.501 4.604 1.00 81.69 71 LEU A O 1
ATOM 564 N N . GLY A 1 72 ? 6.765 4.570 3.489 1.00 78.75 72 GLY A N 1
ATOM 565 C CA . GLY A 1 72 ? 7.319 5.229 4.677 1.00 78.75 72 GLY A CA 1
ATOM 566 C C . GLY A 1 72 ? 6.330 6.205 5.326 1.00 78.75 72 GLY A C 1
ATOM 567 O O . GLY A 1 72 ? 6.172 6.220 6.547 1.00 78.75 72 GLY A O 1
ATOM 568 N N . ALA A 1 73 ? 5.596 6.976 4.518 1.00 79.69 73 ALA A N 1
ATOM 569 C CA . ALA A 1 73 ? 4.554 7.872 5.016 1.00 79.69 73 ALA A CA 1
ATOM 570 C C . ALA A 1 73 ? 3.407 7.104 5.693 1.00 79.69 73 ALA A C 1
ATOM 572 O O . ALA A 1 73 ? 2.953 7.500 6.770 1.00 79.69 73 ALA A O 1
ATOM 573 N N . MET A 1 74 ? 2.981 5.982 5.106 1.00 80.06 74 MET A N 1
ATOM 574 C CA . MET A 1 74 ? 1.938 5.136 5.685 1.00 80.06 74 MET A CA 1
ATOM 575 C C . MET A 1 74 ? 2.339 4.544 7.032 1.00 80.06 74 MET A C 1
ATOM 577 O O . MET A 1 74 ? 1.521 4.511 7.953 1.00 80.06 74 MET A O 1
ATOM 581 N N . ARG A 1 75 ? 3.600 4.130 7.186 1.00 75.94 75 ARG A N 1
ATOM 582 C CA . ARG A 1 75 ? 4.115 3.650 8.472 1.00 75.94 75 ARG A CA 1
ATOM 583 C C . ARG A 1 75 ? 3.998 4.712 9.562 1.00 75.94 75 ARG A C 1
ATOM 585 O O . ARG A 1 75 ? 3.492 4.427 10.646 1.00 75.94 75 ARG A O 1
ATOM 592 N N . SER A 1 76 ? 4.411 5.939 9.258 1.00 76.38 76 SER A N 1
ATOM 593 C CA . SER A 1 76 ? 4.301 7.070 10.181 1.00 76.38 76 SER A CA 1
ATOM 594 C C . SER A 1 76 ? 2.859 7.358 10.589 1.00 76.38 76 SER A C 1
ATOM 596 O O . SER A 1 76 ? 2.599 7.569 11.772 1.00 76.38 76 SER A O 1
ATOM 598 N N . LEU A 1 77 ? 1.920 7.304 9.636 1.00 75.75 77 LEU A N 1
ATOM 599 C CA . LEU A 1 77 ? 0.487 7.461 9.903 1.00 75.75 77 LEU A CA 1
ATOM 600 C C . LEU A 1 77 ? -0.047 6.366 10.837 1.00 75.75 77 LEU A C 1
ATOM 602 O O . LEU A 1 77 ? -0.774 6.675 11.778 1.00 75.75 77 LEU A O 1
ATOM 606 N N . CYS A 1 78 ? 0.343 5.107 10.620 1.00 70.31 78 CYS A N 1
ATOM 607 C CA . CYS A 1 78 ? -0.112 3.978 11.438 1.00 70.31 78 CYS A CA 1
ATOM 608 C C . CYS A 1 78 ? 0.383 4.047 12.891 1.00 70.31 78 CYS A C 1
ATOM 610 O O . CYS A 1 78 ? -0.287 3.540 13.786 1.00 70.31 78 CYS A O 1
ATOM 612 N N . GLU A 1 79 ? 1.543 4.660 13.137 1.00 70.75 79 GLU A N 1
ATOM 613 C CA . GLU A 1 79 ? 2.131 4.771 14.478 1.00 70.75 79 GLU A CA 1
ATOM 614 C C . GLU A 1 79 ? 1.949 6.142 15.140 1.00 70.75 79 GLU A C 1
ATOM 616 O O . GLU A 1 79 ? 2.395 6.334 16.271 1.00 70.75 79 GLU A O 1
ATOM 621 N N . GLY A 1 80 ? 1.356 7.117 14.444 1.00 61.84 80 GLY A N 1
ATOM 622 C CA . GLY A 1 80 ? 1.290 8.504 14.915 1.00 61.84 80 GLY A CA 1
ATOM 623 C C . GLY A 1 80 ? 2.669 9.155 15.096 1.00 61.84 80 GLY A C 1
ATOM 624 O O . GLY A 1 80 ? 2.824 10.063 15.911 1.00 61.84 80 GLY A O 1
ATOM 625 N N . LYS A 1 81 ? 3.688 8.675 14.371 1.00 58.91 81 LYS A N 1
ATOM 626 C CA . LYS A 1 81 ? 5.065 9.188 14.426 1.00 58.91 81 LYS A CA 1
ATOM 627 C C . LYS A 1 81 ? 5.322 10.184 13.292 1.00 58.91 81 LYS A C 1
ATOM 629 O O . LYS A 1 81 ? 4.585 10.245 12.311 1.00 58.91 81 LYS A O 1
ATOM 634 N N . ASN A 1 82 ? 6.406 10.952 13.404 1.00 51.06 82 ASN A N 1
ATOM 635 C CA . ASN A 1 82 ? 6.871 11.829 12.324 1.00 51.06 82 ASN A CA 1
ATOM 636 C C . ASN A 1 82 ? 7.148 11.031 11.037 1.00 51.06 82 ASN A C 1
ATOM 638 O O . ASN A 1 82 ? 7.495 9.849 11.097 1.00 51.06 82 ASN A O 1
ATOM 642 N N . LYS A 1 83 ? 7.000 11.688 9.879 1.00 56.16 83 LYS A N 1
ATOM 643 C CA . LYS A 1 83 ? 7.191 11.087 8.549 1.00 56.16 83 LYS A CA 1
ATOM 644 C C . LYS A 1 83 ? 8.566 10.408 8.445 1.00 56.16 83 LYS A C 1
ATOM 646 O O . LYS A 1 83 ? 9.587 11.070 8.617 1.00 56.16 83 LYS A O 1
ATOM 651 N N . LEU A 1 84 ? 8.579 9.106 8.165 1.00 57.12 84 LEU A N 1
ATOM 652 C CA . LEU A 1 84 ? 9.784 8.332 7.891 1.00 57.12 84 LEU A CA 1
ATOM 653 C C . LEU A 1 84 ? 10.293 8.722 6.504 1.00 57.12 84 LEU A C 1
ATOM 655 O O . LEU A 1 84 ? 9.576 8.627 5.505 1.00 57.12 84 LEU A O 1
ATOM 659 N N . PHE A 1 85 ? 11.530 9.206 6.453 1.00 57.53 85 PHE A N 1
ATOM 660 C CA . PHE A 1 85 ? 12.211 9.533 5.208 1.00 57.53 85 PHE A CA 1
ATOM 661 C C . PHE A 1 85 ? 13.067 8.343 4.790 1.00 57.53 85 PHE A C 1
ATOM 663 O O . PHE A 1 85 ? 14.172 8.183 5.302 1.00 57.53 85 PHE A O 1
ATOM 670 N N . ILE A 1 86 ? 12.569 7.546 3.841 1.00 60.66 86 ILE A N 1
ATOM 671 C CA . ILE A 1 86 ? 13.339 6.420 3.309 1.00 60.66 86 ILE A CA 1
ATOM 672 C C . ILE A 1 86 ? 14.519 6.938 2.498 1.00 60.66 86 ILE A C 1
ATOM 674 O O . ILE A 1 86 ? 14.339 7.700 1.541 1.00 60.66 86 ILE A O 1
ATOM 678 N N . ASN A 1 87 ? 15.738 6.542 2.875 1.00 52.66 87 ASN A N 1
ATOM 679 C CA . ASN A 1 87 ? 16.939 6.975 2.170 1.00 52.66 87 ASN A CA 1
ATOM 680 C C . ASN A 1 87 ? 16.972 6.373 0.755 1.00 52.66 87 ASN A C 1
ATOM 682 O O . ASN A 1 87 ? 17.284 5.199 0.555 1.00 52.66 87 ASN A O 1
ATOM 686 N N . GLN A 1 88 ? 16.680 7.210 -0.241 1.00 53.81 88 GLN A N 1
ATOM 687 C CA . GLN A 1 88 ? 16.605 6.815 -1.648 1.00 53.81 88 GLN A CA 1
ATOM 688 C C . GLN A 1 88 ? 17.970 6.697 -2.358 1.00 53.81 88 GLN A C 1
ATOM 690 O O . GLN A 1 88 ? 18.001 6.468 -3.567 1.00 53.81 88 GLN A O 1
ATOM 695 N N . TRP A 1 89 ? 19.092 6.898 -1.658 1.00 48.06 89 TRP A N 1
ATOM 696 C CA . TRP A 1 89 ? 20.436 7.002 -2.251 1.00 48.06 89 TRP A CA 1
ATOM 697 C C . TRP A 1 89 ? 21.359 5.820 -1.893 1.00 48.06 89 TRP A C 1
ATOM 699 O O . TRP A 1 89 ? 22.575 5.984 -1.805 1.00 48.06 89 TRP A O 1
ATOM 709 N N . GLY A 1 90 ? 20.794 4.623 -1.685 1.00 49.16 90 GLY A N 1
ATOM 710 C CA . GLY A 1 90 ? 21.516 3.401 -1.298 1.00 49.16 90 GLY A CA 1
ATOM 711 C C . GLY A 1 90 ? 21.197 2.176 -2.169 1.00 49.16 90 GLY A C 1
ATOM 712 O O . GLY A 1 90 ? 20.200 2.137 -2.884 1.00 49.16 90 GLY A O 1
ATOM 713 N N . MET A 1 91 ? 22.076 1.166 -2.137 1.00 48.09 91 MET A N 1
ATOM 714 C CA . MET A 1 91 ? 22.073 0.019 -3.061 1.00 48.09 91 MET A CA 1
ATOM 715 C C . MET A 1 91 ? 21.251 -1.222 -2.639 1.00 48.09 91 MET A C 1
ATOM 717 O O . MET A 1 91 ? 21.382 -2.252 -3.305 1.00 48.09 91 MET A O 1
ATOM 721 N N . PRO A 1 92 ? 20.332 -1.136 -1.654 1.00 62.88 92 PRO A N 1
ATOM 722 C CA . PRO A 1 92 ? 19.085 -1.894 -1.795 1.00 62.88 92 PRO A CA 1
ATOM 723 C C . PRO A 1 92 ? 17.860 -1.127 -1.251 1.00 62.88 92 PRO A C 1
ATOM 725 O O . PRO A 1 92 ? 17.455 -1.317 -0.111 1.00 62.88 92 PRO A O 1
ATOM 728 N N . GLU A 1 93 ? 17.209 -0.295 -2.069 1.00 66.94 93 GLU A N 1
ATOM 729 C CA . GLU A 1 93 ? 16.068 0.547 -1.645 1.00 66.94 93 GLU A CA 1
ATOM 730 C C . GLU A 1 93 ? 14.884 -0.270 -1.116 1.00 66.94 93 GLU A C 1
ATOM 732 O O . GLU A 1 93 ? 14.168 0.167 -0.222 1.00 66.94 93 GLU A O 1
ATOM 737 N N . PHE A 1 94 ? 14.691 -1.476 -1.650 1.00 67.19 94 PHE A N 1
ATOM 738 C CA . PHE A 1 94 ? 13.664 -2.398 -1.175 1.00 67.19 94 PHE A CA 1
ATOM 739 C C . PHE A 1 94 ? 13.993 -2.976 0.207 1.00 67.19 94 PHE A C 1
ATOM 741 O O . PHE A 1 94 ? 13.114 -3.025 1.058 1.00 67.19 94 PHE A O 1
ATOM 748 N N . SER A 1 95 ? 15.246 -3.380 0.446 1.00 70.56 95 SER A N 1
ATOM 749 C CA . SER A 1 95 ? 15.664 -3.892 1.757 1.00 70.56 95 SER A CA 1
ATOM 750 C C . SER A 1 95 ? 15.632 -2.791 2.809 1.00 70.56 95 SER A C 1
ATOM 752 O O . SER A 1 95 ? 15.087 -3.015 3.880 1.00 70.56 95 SER A O 1
ATOM 754 N N . ASN A 1 96 ? 16.095 -1.584 2.470 1.00 71.44 96 ASN A N 1
ATOM 755 C CA . ASN A 1 96 ? 15.988 -0.426 3.357 1.00 71.44 96 ASN A CA 1
ATOM 756 C C . ASN A 1 96 ? 14.521 -0.123 3.686 1.00 71.44 96 ASN A C 1
ATOM 758 O O . ASN A 1 96 ? 14.186 0.089 4.842 1.00 71.44 96 ASN A O 1
ATOM 762 N N . CYS A 1 97 ? 13.624 -0.162 2.693 1.00 69.44 97 CYS A N 1
ATOM 763 C CA . CYS A 1 97 ? 12.196 0.023 2.938 1.00 69.44 97 CYS A CA 1
ATOM 764 C C . CYS A 1 97 ? 11.622 -1.058 3.864 1.00 69.44 97 CYS A C 1
ATOM 766 O O . CYS A 1 97 ? 10.819 -0.741 4.733 1.00 69.44 97 CYS A O 1
ATOM 768 N N . ILE A 1 98 ? 12.011 -2.324 3.689 1.00 71.12 98 ILE A N 1
ATOM 769 C CA . ILE A 1 98 ? 11.575 -3.417 4.566 1.00 71.12 98 ILE A CA 1
ATOM 770 C C . ILE A 1 98 ? 12.074 -3.199 5.994 1.00 71.12 98 ILE A C 1
ATOM 772 O O . ILE A 1 98 ? 11.291 -3.335 6.928 1.00 71.12 98 ILE A O 1
ATOM 776 N N . GLU A 1 99 ? 13.348 -2.854 6.159 1.00 72.38 99 GLU A N 1
ATOM 777 C CA . GLU A 1 99 ? 13.966 -2.625 7.465 1.00 72.38 99 GLU A CA 1
ATOM 778 C C . GLU A 1 99 ? 13.347 -1.414 8.174 1.00 72.38 99 GLU A C 1
ATOM 780 O O . GLU A 1 99 ? 12.962 -1.512 9.334 1.00 72.38 99 GLU A O 1
ATOM 785 N N . GLU A 1 100 ? 13.172 -0.293 7.474 1.00 70.88 100 GLU A N 1
ATOM 786 C CA . GLU A 1 100 ? 12.639 0.947 8.047 1.00 70.88 100 GLU A CA 1
ATOM 787 C C . GLU A 1 100 ? 11.128 0.894 8.320 1.00 70.88 100 GLU A C 1
ATOM 789 O O . GLU A 1 100 ? 10.647 1.501 9.277 1.00 70.88 100 GLU A O 1
ATOM 794 N N . VAL A 1 101 ? 10.364 0.170 7.494 1.00 69.94 101 VAL A N 1
ATOM 795 C CA . VAL A 1 101 ? 8.925 -0.069 7.711 1.00 69.94 101 VAL A CA 1
ATOM 796 C C . VAL A 1 101 ? 8.696 -1.296 8.607 1.00 69.94 101 VAL A C 1
ATOM 798 O O . VAL A 1 101 ? 7.551 -1.603 8.932 1.00 69.94 101 VAL A O 1
ATOM 801 N N . GLU A 1 102 ? 9.767 -1.971 9.041 1.00 70.56 102 GLU A N 1
ATOM 802 C CA . GLU A 1 102 ? 9.773 -3.223 9.813 1.00 70.56 102 GLU A CA 1
ATOM 803 C C . GLU A 1 102 ? 8.802 -4.268 9.239 1.00 70.56 102 GLU A C 1
ATOM 805 O O . GLU A 1 102 ? 8.044 -4.930 9.955 1.00 70.56 102 GLU A O 1
ATOM 810 N N . LEU A 1 103 ? 8.788 -4.378 7.910 1.00 73.12 103 LEU A N 1
ATOM 811 C CA . LEU A 1 103 ? 7.980 -5.362 7.211 1.00 73.12 103 LEU A CA 1
ATOM 812 C C . LEU A 1 103 ? 8.548 -6.757 7.472 1.00 73.12 103 LEU A C 1
ATOM 814 O O . LEU A 1 103 ? 9.719 -7.046 7.244 1.00 73.12 103 LEU A O 1
ATOM 818 N N . ILE A 1 104 ? 7.684 -7.652 7.914 1.00 72.94 104 ILE A N 1
ATOM 819 C CA . ILE A 1 104 ? 7.965 -9.069 8.073 1.00 72.94 104 ILE A CA 1
ATOM 820 C C . ILE A 1 104 ? 7.558 -9.763 6.775 1.00 72.94 104 ILE A C 1
ATOM 822 O O . ILE A 1 104 ? 6.413 -9.634 6.338 1.00 72.94 104 ILE A O 1
ATOM 826 N N . ASP A 1 105 ? 8.486 -10.509 6.172 1.00 72.88 105 ASP A N 1
ATOM 827 C CA . ASP A 1 105 ? 8.210 -11.456 5.083 1.00 72.88 105 ASP A CA 1
ATOM 828 C C . ASP A 1 105 ? 7.911 -12.830 5.721 1.00 72.88 105 ASP A C 1
ATOM 830 O O . ASP A 1 105 ? 8.846 -13.538 6.114 1.00 72.88 105 ASP A O 1
ATOM 834 N N . PRO A 1 106 ? 6.631 -13.191 5.955 1.00 68.44 106 PRO A N 1
ATOM 835 C CA . PRO A 1 106 ? 6.284 -14.438 6.616 1.00 68.44 106 PRO A CA 1
ATOM 836 C C . PRO A 1 106 ? 6.715 -15.649 5.776 1.00 68.44 106 PRO A C 1
ATOM 838 O O . PRO A 1 106 ? 6.718 -15.597 4.541 1.00 68.44 106 PRO A O 1
ATOM 841 N N . PRO A 1 107 ? 7.027 -16.788 6.422 1.00 63.97 107 PRO A N 1
ATOM 842 C CA . PRO A 1 107 ? 7.335 -18.010 5.702 1.00 63.97 107 PRO A CA 1
ATOM 843 C C . PRO A 1 107 ? 6.151 -18.399 4.814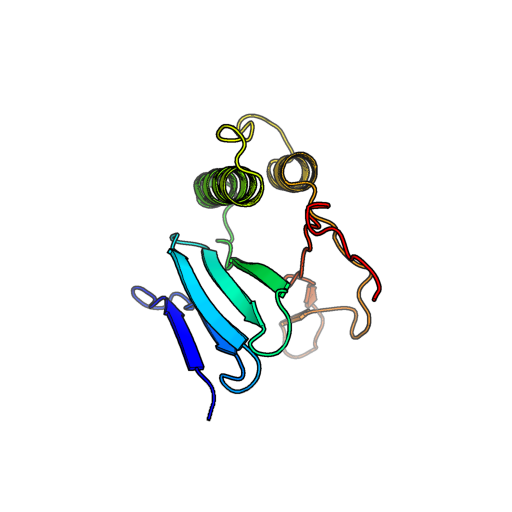 1.00 63.97 107 PRO A C 1
ATOM 845 O O . PRO A 1 107 ? 5.008 -18.510 5.258 1.00 63.97 107 PRO A O 1
ATOM 848 N N . PHE A 1 108 ? 6.440 -18.594 3.533 1.00 62.19 108 PHE A N 1
ATOM 849 C CA . PHE A 1 108 ? 5.430 -18.931 2.547 1.00 62.19 108 PHE A CA 1
ATOM 850 C C . PHE A 1 108 ? 5.016 -20.404 2.667 1.00 62.19 108 PHE A C 1
ATOM 852 O O . PHE A 1 108 ? 5.866 -21.297 2.638 1.00 62.19 108 PHE A O 1
ATOM 859 N N . PHE A 1 109 ? 3.708 -20.660 2.713 1.00 60.44 109 PHE A N 1
ATOM 860 C CA . PHE A 1 109 ? 3.129 -22.002 2.659 1.00 60.44 109 PHE A CA 1
ATOM 861 C C . PHE A 1 109 ? 2.395 -22.195 1.324 1.00 60.44 109 PHE A C 1
ATOM 863 O O . PHE A 1 109 ? 1.402 -21.522 1.060 1.00 60.44 109 PHE A O 1
ATOM 870 N N . GLY A 1 110 ? 2.876 -23.108 0.469 1.00 66.19 110 GLY A N 1
ATOM 871 C CA . GLY A 1 110 ? 2.242 -23.423 -0.819 1.00 66.19 110 G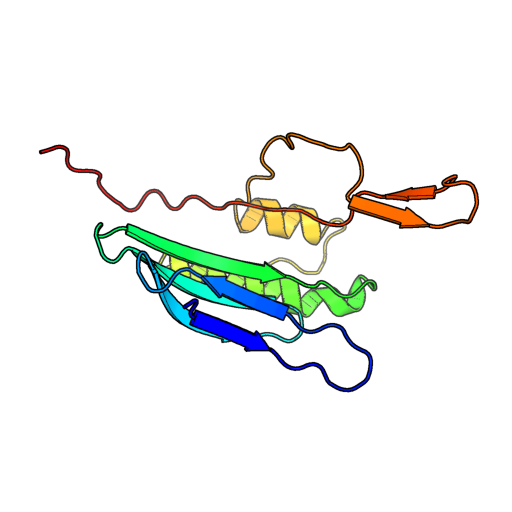LY A CA 1
ATOM 872 C C . GLY A 1 110 ? 3.231 -23.665 -1.965 1.00 66.19 110 GLY A C 1
ATOM 873 O O . GLY A 1 110 ? 4.347 -24.131 -1.753 1.00 66.19 110 GLY A O 1
ATOM 874 N N . GLN A 1 111 ? 2.833 -23.325 -3.199 1.00 59.47 111 GLN A N 1
ATOM 875 C CA . GLN A 1 111 ? 3.670 -23.496 -4.396 1.00 59.47 111 GLN A CA 1
ATOM 876 C C . GLN A 1 111 ? 4.892 -22.564 -4.439 1.00 59.47 111 GLN A C 1
ATOM 878 O O . GLN A 1 111 ? 4.778 -21.358 -4.265 1.00 59.47 111 GLN A O 1
ATOM 883 N N . SER A 1 112 ? 6.056 -23.094 -4.814 1.00 68.06 112 SER A N 1
ATOM 884 C CA . SER A 1 112 ? 7.327 -22.354 -4.836 1.00 68.06 112 SER A CA 1
ATOM 885 C C . SER A 1 112 ? 7.389 -21.132 -5.773 1.00 68.06 112 SER A C 1
ATOM 887 O O . SER A 1 112 ? 8.367 -20.383 -5.711 1.00 68.06 112 SER A O 1
ATOM 889 N N . PHE A 1 113 ? 6.393 -20.894 -6.629 1.00 69.56 113 PHE A N 1
ATOM 890 C CA . PHE A 1 113 ? 6.392 -19.823 -7.630 1.00 69.56 113 PHE A CA 1
ATOM 891 C C . PHE A 1 113 ? 4.999 -19.218 -7.781 1.00 69.56 113 PHE A C 1
ATOM 893 O O . PHE A 1 113 ? 4.007 -19.940 -7.703 1.00 69.56 113 PHE A O 1
ATOM 900 N N . THR A 1 114 ? 4.941 -17.916 -8.062 1.00 68.25 114 THR A N 1
ATOM 901 C CA . THR A 1 114 ? 3.683 -17.176 -8.259 1.00 68.25 114 THR A CA 1
ATOM 902 C C . THR A 1 114 ? 3.495 -16.715 -9.709 1.00 68.25 114 THR A C 1
ATOM 904 O O . THR A 1 114 ? 2.402 -16.327 -10.100 1.00 68.25 114 THR A O 1
ATOM 907 N N . TRP A 1 115 ? 4.530 -16.856 -10.550 1.00 71.94 115 TRP A N 1
ATOM 908 C CA . TRP A 1 115 ? 4.484 -16.556 -11.979 1.00 71.94 115 TRP A CA 1
ATOM 909 C C . TRP A 1 115 ? 5.212 -17.610 -12.821 1.00 71.94 115 TRP A C 1
ATOM 911 O O . TRP A 1 115 ? 6.247 -18.153 -12.418 1.00 71.94 115 TRP A O 1
ATOM 921 N N . ARG A 1 116 ? 4.684 -17.890 -14.018 1.00 77.00 116 ARG A N 1
ATOM 922 C CA . ARG A 1 116 ? 5.232 -18.868 -14.973 1.00 77.00 116 ARG A CA 1
ATOM 923 C C . ARG A 1 116 ? 5.124 -18.339 -16.406 1.00 77.00 116 ARG A C 1
ATOM 925 O O . ARG A 1 116 ? 4.100 -17.756 -16.757 1.00 77.00 116 ARG A O 1
ATOM 932 N N . ARG A 1 117 ? 6.136 -18.584 -17.248 1.00 72.50 117 ARG A N 1
ATOM 933 C CA . ARG A 1 117 ? 6.117 -18.246 -18.688 1.00 72.50 117 ARG A CA 1
ATOM 934 C C . ARG A 1 117 ? 6.808 -19.313 -19.541 1.00 72.50 117 ARG A C 1
ATOM 936 O O . ARG A 1 117 ? 7.804 -19.893 -19.118 1.00 72.50 117 ARG A O 1
ATOM 943 N N . GLY A 1 118 ? 6.294 -19.503 -20.760 1.00 63.84 118 GLY A N 1
ATOM 944 C CA . GLY A 1 118 ? 6.825 -20.409 -21.790 1.00 63.84 118 GLY A CA 1
ATOM 945 C C . GLY A 1 118 ? 5.987 -21.682 -21.967 1.00 63.84 118 GLY A C 1
ATOM 946 O O . GLY A 1 118 ? 5.459 -22.201 -20.985 1.00 63.84 118 GLY A O 1
ATOM 947 N N . GLU A 1 119 ? 5.887 -22.185 -23.207 1.00 60.09 119 GLU A N 1
ATOM 948 C CA . GLU A 1 119 ? 5.103 -23.386 -23.581 1.00 60.09 119 GLU A CA 1
ATOM 949 C C . GLU A 1 119 ? 5.550 -24.663 -22.847 1.00 60.09 119 GLU A C 1
ATOM 951 O O . GLU A 1 119 ? 4.729 -25.533 -22.585 1.00 60.09 119 GLU A O 1
ATOM 956 N N . ASN A 1 120 ? 6.820 -24.732 -22.423 1.00 67.62 120 ASN A N 1
ATOM 957 C CA . ASN A 1 120 ? 7.398 -25.875 -21.701 1.00 67.62 120 ASN A CA 1
ATOM 958 C C . ASN A 1 120 ? 7.637 -25.609 -20.202 1.00 67.62 120 ASN A C 1
ATOM 960 O O . ASN A 1 120 ? 8.379 -26.346 -19.558 1.00 67.62 120 ASN A O 1
ATOM 964 N N . HIS A 1 121 ? 7.073 -24.533 -19.637 1.00 61.94 121 HIS A N 1
ATOM 965 C CA . HIS A 1 121 ? 7.246 -24.157 -18.223 1.00 61.94 121 HIS A CA 1
ATOM 966 C C . HIS A 1 121 ? 8.709 -23.997 -17.747 1.00 61.94 121 HIS A C 1
ATOM 968 O O . HIS A 1 121 ? 8.998 -24.147 -16.562 1.00 61.94 121 HIS A O 1
ATOM 974 N N . THR A 1 122 ? 9.643 -23.660 -18.638 1.00 64.25 122 THR A N 1
ATOM 975 C CA . THR A 1 122 ? 11.084 -23.585 -18.324 1.00 64.25 122 THR A CA 1
ATOM 976 C C . THR A 1 122 ? 11.489 -22.353 -17.512 1.00 64.25 122 THR A C 1
ATOM 978 O O . THR A 1 122 ? 12.633 -22.262 -17.073 1.00 64.25 122 THR A O 1
ATOM 981 N N . THR A 1 123 ? 10.594 -21.377 -17.317 1.00 68.50 123 THR A N 1
ATOM 982 C CA . THR A 1 123 ? 10.888 -20.159 -16.552 1.00 68.50 123 THR A CA 1
ATOM 983 C C . THR A 1 123 ? 9.790 -19.877 -15.534 1.00 68.50 123 THR A C 1
ATOM 985 O O . THR A 1 123 ? 8.634 -19.617 -15.879 1.00 68.50 123 THR A O 1
ATOM 988 N N . THR A 1 124 ? 10.175 -19.899 -14.261 1.00 73.56 124 THR A N 1
ATOM 989 C CA . THR A 1 124 ? 9.297 -19.652 -13.118 1.00 73.56 124 THR A CA 1
ATOM 990 C C . THR A 1 124 ? 9.921 -18.612 -12.202 1.00 73.56 124 THR A C 1
ATOM 992 O O . THR A 1 124 ? 11.102 -18.707 -11.871 1.00 73.56 124 THR A O 1
ATOM 995 N N . SER A 1 125 ? 9.120 -17.651 -11.756 1.00 66.62 125 SER A N 1
ATOM 996 C CA . SER A 1 125 ? 9.557 -16.590 -10.849 1.00 66.62 125 SER A CA 1
ATOM 997 C C . SER A 1 125 ? 8.563 -16.444 -9.704 1.00 66.62 125 SER A C 1
ATOM 999 O O . SER A 1 125 ? 7.384 -16.778 -9.825 1.00 66.62 125 SER A O 1
ATOM 1001 N N . ARG A 1 126 ? 9.041 -15.937 -8.570 1.00 69.88 126 ARG A N 1
ATOM 1002 C CA . ARG A 1 126 ? 8.196 -15.545 -7.442 1.00 69.88 126 ARG A CA 1
ATOM 1003 C C . ARG A 1 126 ? 8.176 -14.024 -7.382 1.00 69.88 126 ARG A C 1
ATOM 1005 O O . ARG A 1 126 ? 9.195 -13.421 -7.052 1.00 69.88 126 ARG A O 1
ATOM 1012 N N . ILE A 1 127 ? 7.053 -13.433 -7.770 1.00 72.62 127 ILE A N 1
ATOM 1013 C CA . ILE A 1 127 ? 6.899 -11.975 -7.892 1.00 72.62 127 ILE A CA 1
ATOM 1014 C C . ILE A 1 127 ? 5.847 -11.413 -6.934 1.00 72.62 127 ILE A C 1
ATOM 1016 O O . ILE A 1 127 ? 5.916 -10.236 -6.599 1.00 72.62 127 ILE A O 1
ATOM 1020 N N . ASP A 1 128 ? 4.944 -12.257 -6.438 1.00 73.19 128 ASP A N 1
ATOM 1021 C CA . ASP A 1 128 ? 3.906 -11.872 -5.489 1.00 73.19 128 ASP A CA 1
ATOM 1022 C C . ASP A 1 128 ? 4.398 -12.153 -4.070 1.00 73.19 128 ASP A C 1
ATOM 1024 O O . ASP A 1 128 ? 4.917 -13.235 -3.772 1.00 73.19 128 ASP A O 1
ATOM 1028 N N . ARG A 1 129 ? 4.269 -11.152 -3.201 1.00 70.50 129 ARG A N 1
ATOM 1029 C CA . ARG A 1 129 ? 4.685 -11.204 -1.799 1.00 70.50 129 ARG A CA 1
ATOM 1030 C C . ARG A 1 129 ? 3.593 -10.595 -0.938 1.00 70.50 129 ARG A C 1
ATOM 1032 O O . ARG A 1 129 ? 2.971 -9.614 -1.333 1.00 70.50 129 ARG A O 1
ATOM 1039 N N . ILE A 1 130 ? 3.398 -11.167 0.242 1.00 70.31 130 ILE A N 1
ATOM 1040 C CA . ILE A 1 130 ? 2.596 -10.570 1.308 1.00 70.31 130 ILE A CA 1
ATOM 1041 C C . ILE A 1 130 ? 3.589 -10.191 2.390 1.00 70.31 130 ILE A C 1
ATOM 1043 O O . ILE A 1 130 ? 4.363 -11.038 2.814 1.00 70.31 130 ILE A O 1
ATOM 1047 N N . MET A 1 131 ? 3.576 -8.934 2.813 1.00 70.31 131 MET A N 1
ATOM 1048 C CA . MET A 1 131 ? 4.394 -8.461 3.923 1.00 70.31 131 MET A CA 1
ATOM 1049 C C . MET A 1 131 ? 3.483 -7.957 5.024 1.00 70.31 131 MET A C 1
ATOM 1051 O O . MET A 1 131 ? 2.430 -7.381 4.751 1.00 70.31 131 MET A O 1
ATOM 1055 N N . LEU A 1 132 ? 3.885 -8.199 6.263 1.00 64.00 132 LEU A N 1
ATOM 1056 C CA . LEU A 1 132 ? 3.111 -7.852 7.444 1.00 64.00 132 LEU A CA 1
ATOM 1057 C C . LEU A 1 132 ? 3.905 -6.868 8.283 1.00 64.00 132 LEU A C 1
ATOM 1059 O O . LEU A 1 132 ? 5.082 -7.085 8.529 1.00 64.00 132 LEU A O 1
ATOM 1063 N N . PHE A 1 133 ? 3.254 -5.828 8.778 1.00 66.50 133 PHE A N 1
ATOM 1064 C CA . PHE A 1 133 ? 3.795 -5.042 9.874 1.00 66.50 133 PHE A CA 1
ATOM 1065 C C . PHE A 1 133 ? 2.859 -5.170 11.079 1.00 66.50 133 PHE A C 1
ATOM 1067 O O . PHE A 1 133 ? 1.639 -5.067 10.939 1.00 66.50 133 PHE A O 1
ATOM 1074 N N . PHE A 1 134 ? 3.431 -5.402 12.260 1.00 61.88 134 PHE A N 1
ATOM 1075 C CA . PHE A 1 134 ? 2.697 -5.476 13.518 1.00 61.88 134 PHE A CA 1
ATOM 1076 C C . PHE A 1 134 ? 3.026 -4.256 14.374 1.00 61.88 134 PHE A C 1
ATOM 1078 O O . PHE A 1 134 ? 4.109 -4.167 14.945 1.00 61.88 134 PHE A O 1
ATOM 1085 N N . SER A 1 135 ? 2.072 -3.338 14.520 1.00 57.53 135 SER A N 1
ATOM 1086 C CA . SER A 1 135 ? 2.174 -2.309 15.554 1.00 57.53 135 SER A CA 1
ATOM 1087 C C . SER A 1 135 ? 1.708 -2.901 16.884 1.00 57.53 135 SER A C 1
ATOM 1089 O O . SER A 1 135 ? 0.536 -3.252 17.039 1.00 57.53 135 SER A O 1
ATOM 1091 N N . MET A 1 136 ? 2.613 -3.034 17.857 1.00 48.56 136 MET A N 1
ATOM 1092 C CA . MET A 1 136 ? 2.237 -3.363 19.235 1.00 48.56 136 MET A CA 1
ATOM 1093 C C . MET A 1 136 ? 1.591 -2.136 19.893 1.00 48.56 136 MET A C 1
ATOM 1095 O O . MET A 1 136 ? 2.243 -1.393 20.618 1.00 48.56 136 MET A O 1
ATOM 1099 N N . GLY A 1 137 ? 0.312 -1.901 19.598 1.00 46.41 137 GLY A N 1
ATOM 1100 C CA . GLY A 1 137 ? -0.456 -0.777 20.150 1.00 46.41 137 GLY A CA 1
ATOM 1101 C C . GLY A 1 137 ? -1.859 -1.128 20.648 1.00 46.41 137 GLY A C 1
ATOM 1102 O O . GLY A 1 137 ? -2.530 -0.273 21.214 1.00 46.41 137 GLY A O 1
ATOM 1103 N N . GLY A 1 138 ? -2.316 -2.370 20.473 1.00 42.53 138 GLY A N 1
ATOM 1104 C CA . GLY A 1 138 ? -3.570 -2.841 21.055 1.00 42.53 138 GLY A CA 1
ATOM 1105 C C . GLY A 1 138 ? -3.288 -3.642 22.314 1.00 42.53 138 GLY A C 1
ATOM 1106 O O . GLY A 1 138 ? -2.880 -4.799 22.221 1.00 42.53 138 GLY A O 1
ATOM 1107 N N . THR A 1 139 ? -3.504 -3.057 23.490 1.00 34.59 139 THR A N 1
ATOM 1108 C CA . THR A 1 139 ? -3.666 -3.835 24.717 1.00 34.59 139 THR A CA 1
ATOM 1109 C C . THR A 1 139 ? -4.844 -4.784 24.518 1.00 34.59 139 THR A C 1
ATOM 1111 O O . THR A 1 139 ? -6.007 -4.399 24.616 1.00 34.59 139 THR A O 1
ATOM 1114 N N . LEU A 1 140 ? -4.548 -6.051 24.225 1.00 36.81 140 LEU A N 1
ATOM 1115 C CA . LEU A 1 140 ? -5.475 -7.140 24.489 1.00 36.81 140 LEU A CA 1
ATOM 1116 C C . LEU A 1 140 ? -5.623 -7.200 26.009 1.00 36.81 140 LEU A C 1
ATOM 1118 O O . LEU A 1 140 ? -4.845 -7.866 26.686 1.00 36.81 140 LEU A O 1
ATOM 1122 N N . HIS A 1 141 ? -6.571 -6.444 26.557 1.00 30.06 141 HIS A N 1
ATOM 1123 C CA . HIS A 1 141 ? -7.083 -6.746 27.882 1.00 30.06 141 HIS A CA 1
ATOM 1124 C C . HIS A 1 141 ? -7.901 -8.035 27.758 1.00 30.06 141 HIS A C 1
ATOM 1126 O O . HIS A 1 141 ? -8.897 -8.041 27.031 1.00 30.06 141 HIS A O 1
ATOM 1132 N N . PRO A 1 142 ? -7.494 -9.132 28.417 1.00 38.75 142 PRO A N 1
ATOM 1133 C CA . PRO A 1 142 ? -8.370 -10.275 28.584 1.00 38.75 142 PRO A CA 1
ATOM 1134 C C . PRO A 1 142 ? -9.456 -9.867 29.585 1.00 38.75 142 PRO A C 1
ATOM 1136 O O . PRO A 1 142 ? -9.138 -9.363 30.666 1.00 38.75 142 PRO A O 1
ATOM 1139 N N . HIS A 1 143 ? -10.718 -10.059 29.211 1.00 37.69 143 HIS A N 1
ATOM 1140 C CA . HIS A 1 143 ? -11.781 -10.252 30.193 1.00 37.69 143 HIS A CA 1
ATOM 1141 C C . HIS A 1 143 ? -11.740 -11.692 30.699 1.00 37.69 143 HIS A C 1
ATOM 1143 O O . HIS A 1 143 ? -11.486 -12.591 29.864 1.00 37.69 143 HIS A O 1
#

Radius of gyration: 17.19 Å; chains: 1; bounding box: 45×38×54 Å

Secondary structure (DSSP, 8-state):
--EEEEE--STTPPPEEEEE-TTTEEEEEEEE-SSEEEEEEEESSSS-EEEEEEE---SSGGGGHHHHHHHHHHHHHHHTPPPP----SSS-HHHHHHHHTT-B-PPP-S-S-SEEESTT--EEE------B-----------

pLDDT: mean 72.44, std 13.73, range [30.06, 91.75]